Protein AF-A0A425DQA3-F1 (afdb_monomer_lite)

Structure (mmCIF, N/CA/C/O backbone):
data_AF-A0A425DQA3-F1
#
_entry.id   AF-A0A425DQA3-F1
#
loop_
_atom_site.group_PDB
_atom_site.id
_atom_site.type_symbol
_atom_site.label_atom_id
_atom_site.label_alt_id
_atom_site.label_comp_id
_atom_site.label_asym_id
_atom_site.label_entity_id
_atom_site.label_seq_id
_atom_site.pdbx_PDB_ins_code
_atom_site.Cartn_x
_atom_site.Cartn_y
_atom_site.Cartn_z
_atom_site.occupancy
_atom_site.B_iso_or_equiv
_atom_site.auth_seq_id
_atom_site.auth_comp_id
_atom_site.auth_asym_id
_atom_site.auth_atom_id
_atom_site.pdbx_PDB_model_num
ATOM 1 N N . MET A 1 1 ? -19.905 -24.297 15.377 1.00 44.12 1 MET A N 1
ATOM 2 C CA . MET A 1 1 ? -19.061 -23.620 14.368 1.00 44.12 1 MET A CA 1
ATOM 3 C C . MET A 1 1 ? -18.335 -22.477 15.052 1.00 44.12 1 MET A C 1
ATOM 5 O O . MET A 1 1 ? -18.986 -21.562 15.535 1.00 44.12 1 MET A O 1
ATOM 9 N N . SER A 1 2 ? -17.017 -22.573 15.184 1.00 40.62 2 SER A N 1
ATOM 10 C CA . SER A 1 2 ? -16.202 -21.590 15.899 1.00 40.62 2 SER A CA 1
ATOM 11 C C . SER A 1 2 ? -16.103 -20.311 15.066 1.00 40.62 2 SER A C 1
ATOM 13 O O . SER A 1 2 ? -15.480 -20.309 14.005 1.00 40.62 2 SER A O 1
ATOM 15 N N . LEU A 1 3 ? -16.724 -19.221 15.523 1.00 53.75 3 LEU A N 1
ATOM 16 C CA . LEU A 1 3 ? -16.435 -17.884 15.011 1.00 53.75 3 LEU A CA 1
ATOM 17 C C . LEU A 1 3 ? -15.014 -17.549 15.461 1.00 53.75 3 LEU A C 1
ATOM 19 O O . LEU A 1 3 ? -14.808 -17.070 16.573 1.00 53.75 3 LEU A O 1
ATOM 23 N N . ALA A 1 4 ? -14.027 -17.870 14.620 1.00 56.75 4 ALA A N 1
ATOM 24 C CA . ALA A 1 4 ? -12.666 -17.388 14.799 1.00 56.75 4 ALA A CA 1
ATOM 25 C C . ALA A 1 4 ? -12.754 -15.883 15.094 1.00 56.75 4 ALA A C 1
ATOM 27 O O . ALA A 1 4 ? -13.429 -15.181 14.327 1.00 56.75 4 ALA A O 1
ATOM 28 N N . PRO A 1 5 ? -12.141 -15.382 16.183 1.00 47.03 5 PRO A N 1
ATOM 29 C CA . PRO A 1 5 ? -12.144 -13.964 16.474 1.00 47.03 5 PRO A CA 1
ATOM 30 C C . PRO A 1 5 ? -11.537 -13.296 15.253 1.00 47.03 5 PRO A C 1
ATOM 32 O O . PRO A 1 5 ? -10.346 -13.449 14.972 1.00 47.03 5 PRO A O 1
ATOM 35 N N . ARG A 1 6 ? -12.368 -12.621 14.456 1.00 52.72 6 ARG A N 1
ATOM 36 C CA . ARG A 1 6 ? -11.874 -11.731 13.417 1.00 52.72 6 ARG A CA 1
ATOM 37 C C . ARG A 1 6 ? -11.203 -10.640 14.207 1.00 52.72 6 ARG A C 1
ATOM 39 O O . ARG A 1 6 ? -11.878 -9.745 14.692 1.00 52.72 6 ARG A O 1
ATOM 46 N N . SER A 1 7 ? -9.910 -10.822 14.443 1.00 46.41 7 SER A N 1
ATOM 47 C CA . SER A 1 7 ? -9.075 -9.899 15.172 1.00 46.41 7 SER A CA 1
ATOM 48 C C . SER A 1 7 ? -9.157 -8.579 14.419 1.00 46.41 7 SER A C 1
ATOM 50 O O . SER A 1 7 ? -8.406 -8.313 13.483 1.00 46.41 7 SER A O 1
ATOM 52 N N . THR A 1 8 ? -10.106 -7.740 14.819 1.00 54.53 8 THR A N 1
ATOM 53 C CA . THR A 1 8 ? -10.039 -6.290 14.730 1.00 54.53 8 THR A CA 1
ATOM 54 C C . THR A 1 8 ? -8.938 -5.857 15.686 1.00 54.53 8 THR A C 1
ATOM 56 O O . THR A 1 8 ? -9.159 -5.088 16.610 1.00 54.53 8 THR A O 1
ATOM 59 N N . ARG A 1 9 ? -7.726 -6.393 15.492 1.00 56.69 9 ARG A N 1
ATOM 60 C CA . ARG A 1 9 ? -6.519 -5.750 15.966 1.00 56.69 9 ARG A CA 1
ATOM 61 C C . ARG A 1 9 ? -6.538 -4.425 15.241 1.00 56.69 9 ARG A C 1
ATOM 63 O O . ARG A 1 9 ? -6.370 -4.384 14.019 1.00 56.69 9 ARG A O 1
ATOM 70 N N . GLU A 1 10 ? -6.918 -3.385 15.969 1.00 66.62 10 GLU A N 1
ATOM 71 C CA . GLU A 1 10 ? -6.964 -2.047 15.423 1.00 66.62 10 GLU A CA 1
ATOM 72 C C . GLU A 1 10 ? -5.619 -1.788 14.760 1.00 66.62 10 GLU A C 1
ATOM 74 O O . GLU A 1 10 ? -4.561 -1.913 15.380 1.00 66.62 10 GLU A O 1
ATOM 79 N N . LEU A 1 11 ? -5.653 -1.547 13.448 1.00 78.56 11 LEU A N 1
ATOM 80 C CA . LEU A 1 11 ? -4.436 -1.209 12.738 1.00 78.56 11 LEU A CA 1
ATOM 81 C C . LEU A 1 11 ? -3.968 0.127 13.293 1.00 78.56 11 LEU A C 1
ATOM 83 O O . LEU A 1 11 ? -4.660 1.141 13.111 1.00 78.56 11 LEU A O 1
ATOM 87 N N . THR A 1 12 ? -2.806 0.108 13.937 1.00 85.44 12 THR A N 1
ATOM 88 C CA . THR A 1 12 ? -2.188 1.317 14.461 1.00 85.44 12 THR A CA 1
ATOM 89 C C . THR A 1 12 ? -1.984 2.325 13.325 1.00 85.44 12 THR A C 1
ATOM 91 O O . THR A 1 12 ? -1.799 1.931 12.161 1.00 85.44 12 THR A O 1
ATOM 94 N N . PRO A 1 13 ? -2.062 3.632 13.621 1.00 87.12 13 PRO A N 1
ATOM 95 C CA . PRO A 1 13 ? -1.798 4.679 12.638 1.00 87.12 13 PRO A CA 1
ATOM 96 C C . PRO A 1 13 ? -0.463 4.482 11.908 1.00 87.12 13 PRO A C 1
ATOM 98 O O . PRO A 1 13 ? -0.414 4.650 10.690 1.00 87.12 13 PRO A O 1
ATOM 101 N N . ASP A 1 14 ? 0.567 4.021 12.620 1.00 88.88 14 ASP A N 1
ATOM 102 C CA . ASP A 1 14 ? 1.907 3.767 12.083 1.00 88.88 14 ASP A CA 1
ATOM 103 C C . ASP A 1 14 ? 1.890 2.708 10.980 1.00 88.88 14 ASP A C 1
ATOM 105 O O . ASP A 1 14 ? 2.419 2.927 9.894 1.00 88.88 14 ASP A O 1
ATOM 109 N N . ILE A 1 15 ? 1.188 1.589 11.195 1.00 89.00 15 ILE A N 1
ATOM 110 C CA . ILE A 1 15 ? 1.076 0.525 10.186 1.00 89.00 15 ILE A CA 1
ATOM 111 C C . ILE A 1 15 ? 0.300 1.014 8.961 1.00 89.00 15 ILE A C 1
ATOM 113 O O . ILE A 1 15 ? 0.625 0.649 7.832 1.00 89.00 15 ILE A O 1
ATOM 117 N N . LYS A 1 16 ? -0.722 1.859 9.149 1.00 90.81 16 LYS A N 1
ATOM 118 C CA . LYS A 1 16 ? -1.452 2.456 8.019 1.00 90.81 16 LYS A CA 1
ATOM 119 C C . LYS A 1 16 ? -0.541 3.369 7.199 1.00 90.81 16 LYS A C 1
ATOM 121 O O . LYS A 1 16 ? -0.595 3.297 5.973 1.00 90.81 16 LYS A O 1
ATOM 126 N N . MET A 1 17 ? 0.279 4.194 7.853 1.00 92.62 17 MET A N 1
ATOM 127 C CA . MET A 1 17 ? 1.260 5.039 7.170 1.00 92.62 17 MET A CA 1
ATOM 128 C C . MET A 1 17 ? 2.310 4.204 6.444 1.00 92.62 17 MET A C 1
ATOM 130 O O . MET A 1 17 ? 2.524 4.429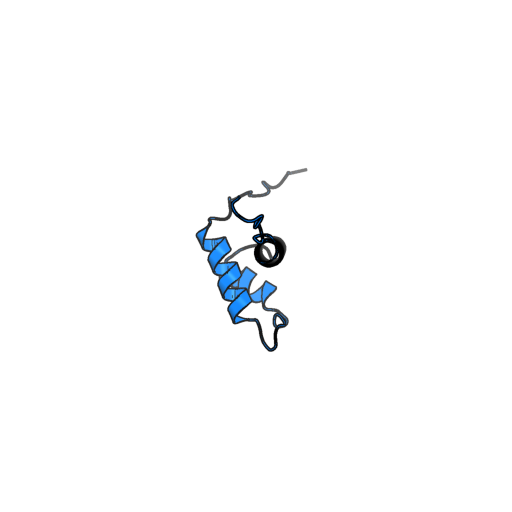 5.258 1.00 92.62 17 MET A O 1
ATOM 134 N N . GLU A 1 18 ? 2.891 3.203 7.101 1.00 94.25 18 GLU A N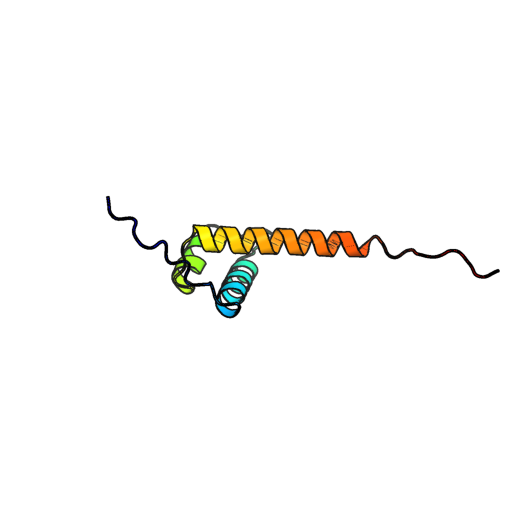 1
ATOM 135 C CA . GLU A 1 18 ? 3.907 2.323 6.515 1.00 94.25 18 GLU A CA 1
ATOM 136 C C . GLU A 1 18 ? 3.389 1.627 5.247 1.00 94.25 18 GLU A C 1
ATOM 138 O O . GLU A 1 18 ? 4.060 1.603 4.214 1.00 94.25 18 GLU A O 1
ATOM 143 N N . VAL A 1 19 ? 2.144 1.132 5.282 1.00 94.00 19 VAL A N 1
ATOM 144 C CA . VAL A 1 19 ? 1.474 0.560 4.106 1.00 94.00 19 VAL A CA 1
ATOM 145 C C . VAL A 1 19 ? 1.367 1.585 2.975 1.00 94.00 19 VAL A C 1
ATOM 147 O O . VAL A 1 19 ? 1.616 1.252 1.818 1.00 94.00 19 VAL A O 1
ATOM 150 N N . VAL A 1 20 ? 0.983 2.825 3.283 1.00 93.94 20 VAL A N 1
ATOM 151 C CA . VAL A 1 20 ? 0.844 3.891 2.282 1.00 93.94 20 VAL A CA 1
ATOM 152 C C . VAL A 1 20 ? 2.203 4.286 1.704 1.00 93.94 20 VAL A C 1
ATOM 154 O O . VAL A 1 20 ? 2.312 4.408 0.487 1.00 93.94 20 VAL A O 1
ATOM 157 N N . PHE A 1 21 ? 3.242 4.437 2.528 1.00 94.88 21 PHE A N 1
ATOM 158 C CA . PHE A 1 21 ? 4.600 4.737 2.069 1.00 94.88 21 PHE A CA 1
ATOM 159 C C . PHE A 1 21 ? 5.151 3.635 1.168 1.00 94.88 21 PHE A C 1
ATOM 161 O O . PHE A 1 21 ? 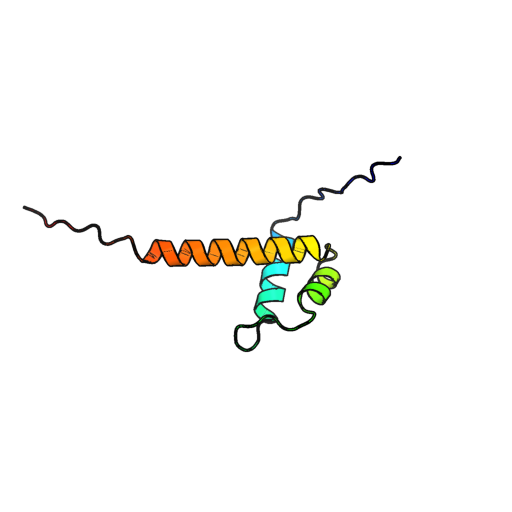5.562 3.926 0.049 1.00 94.88 21 PHE A O 1
ATOM 168 N N . ALA A 1 22 ? 5.063 2.371 1.590 1.00 94.75 22 ALA A N 1
ATOM 169 C CA . ALA A 1 22 ? 5.537 1.241 0.796 1.00 94.75 22 ALA A CA 1
ATOM 170 C C . ALA A 1 22 ? 4.810 1.118 -0.555 1.00 94.75 22 ALA A C 1
ATOM 172 O O . ALA A 1 22 ? 5.414 0.746 -1.558 1.00 94.75 22 ALA A O 1
ATOM 173 N N . LEU A 1 23 ? 3.510 1.427 -0.603 1.00 94.50 23 LEU A N 1
ATOM 174 C CA . LEU A 1 23 ? 2.758 1.404 -1.857 1.00 94.50 23 LEU A CA 1
ATOM 175 C C . LEU A 1 23 ? 3.043 2.615 -2.746 1.00 94.50 23 LEU A C 1
ATOM 177 O O . LEU A 1 23 ? 3.004 2.451 -3.958 1.00 94.50 23 LEU A O 1
ATOM 181 N N . GLN A 1 24 ? 3.322 3.793 -2.181 1.00 94.19 24 GLN A N 1
ATOM 182 C CA . GLN A 1 24 ? 3.752 4.966 -2.951 1.00 94.19 24 GLN A CA 1
ATOM 183 C C . GLN A 1 24 ? 5.135 4.758 -3.572 1.00 94.19 24 GLN A C 1
ATOM 185 O O . GLN A 1 24 ? 5.304 5.057 -4.748 1.00 94.19 24 GLN A O 1
ATOM 190 N N . ASP A 1 25 ? 6.080 4.202 -2.814 1.00 94.31 25 ASP A N 1
ATOM 191 C CA . ASP A 1 25 ? 7.426 3.862 -3.291 1.00 94.31 25 ASP A CA 1
ATOM 192 C C . ASP A 1 25 ? 7.384 2.831 -4.431 1.00 94.31 25 ASP A C 1
ATOM 194 O O . ASP A 1 25 ? 8.113 2.919 -5.414 1.00 94.31 25 ASP A O 1
ATOM 198 N N . ALA A 1 26 ? 6.426 1.903 -4.367 1.00 93.81 26 ALA A N 1
ATOM 199 C CA . ALA A 1 26 ? 6.197 0.918 -5.416 1.00 93.81 26 ALA A CA 1
ATOM 200 C C . ALA A 1 26 ? 5.406 1.443 -6.635 1.00 93.81 26 ALA A C 1
ATOM 202 O O . ALA A 1 26 ? 5.030 0.649 -7.510 1.00 93.81 26 ALA A O 1
ATOM 203 N N . ILE A 1 27 ? 5.097 2.744 -6.704 1.00 93.38 27 ILE A N 1
ATOM 204 C CA . ILE A 1 27 ? 4.515 3.352 -7.904 1.00 93.38 27 ILE A CA 1
ATOM 205 C C . ILE A 1 27 ? 5.626 3.607 -8.913 1.00 93.38 27 ILE A C 1
ATOM 207 O O . ILE A 1 27 ? 6.534 4.399 -8.688 1.00 93.38 27 ILE A O 1
ATOM 211 N N . TYR A 1 28 ? 5.467 3.022 -10.092 1.00 90.50 28 TYR A N 1
ATOM 212 C CA . TYR A 1 28 ? 6.309 3.291 -11.243 1.00 90.50 28 TYR A CA 1
ATOM 213 C C . TYR A 1 28 ? 5.429 3.724 -12.417 1.00 90.50 28 TYR A C 1
ATOM 215 O O . TYR A 1 28 ? 4.401 3.104 -12.701 1.00 90.50 28 TYR A O 1
ATOM 223 N N . ASN A 1 29 ? 5.780 4.829 -13.081 1.00 89.88 29 ASN A N 1
ATOM 224 C CA . ASN A 1 29 ? 4.984 5.426 -14.165 1.00 89.88 29 ASN A CA 1
ATOM 225 C C . ASN A 1 29 ? 3.500 5.655 -13.800 1.00 89.88 29 ASN A C 1
ATOM 227 O O . ASN A 1 29 ? 2.592 5.381 -14.587 1.00 89.88 29 ASN A O 1
ATOM 231 N N . GLY A 1 30 ? 3.235 6.110 -12.569 1.00 86.81 30 GLY A N 1
ATOM 232 C CA . GLY A 1 30 ? 1.879 6.392 -12.079 1.00 86.81 30 GLY A CA 1
ATOM 233 C C . GLY A 1 30 ? 1.013 5.151 -11.825 1.00 86.81 30 GLY A C 1
ATOM 234 O O . GLY A 1 30 ? -0.166 5.281 -11.487 1.00 86.81 30 GLY A O 1
ATOM 235 N N . LYS A 1 31 ? 1.575 3.945 -11.963 1.00 89.62 31 LYS A N 1
ATOM 236 C CA . LYS A 1 31 ? 0.897 2.673 -11.710 1.00 89.62 31 LYS A CA 1
ATOM 237 C C . LYS A 1 31 ? 1.589 1.935 -10.574 1.00 89.62 31 LYS A C 1
ATOM 239 O O . LYS A 1 31 ? 2.807 1.936 -10.460 1.00 89.62 31 LYS A O 1
ATOM 244 N N . LEU A 1 32 ? 0.791 1.290 -9.732 1.00 91.94 32 LEU A N 1
ATOM 245 C CA . LEU A 1 32 ? 1.325 0.421 -8.692 1.00 91.94 32 LEU A CA 1
ATOM 246 C C . LEU A 1 32 ? 1.893 -0.843 -9.346 1.00 91.94 32 LEU A C 1
ATOM 248 O O . LEU A 1 32 ? 1.182 -1.486 -10.124 1.00 91.94 32 LEU A O 1
ATOM 252 N N . ALA A 1 33 ? 3.138 -1.194 -9.028 1.00 92.25 33 ALA A N 1
ATOM 253 C CA . ALA A 1 33 ? 3.760 -2.396 -9.565 1.00 92.25 33 ALA A CA 1
ATOM 254 C C . ALA A 1 33 ? 2.975 -3.672 -9.193 1.00 92.25 33 ALA A C 1
ATOM 256 O O . ALA A 1 33 ? 2.273 -3.762 -8.176 1.00 92.25 33 ALA A O 1
ATOM 257 N N . CYS A 1 34 ? 3.055 -4.681 -10.064 1.00 91.00 34 CYS A N 1
ATOM 258 C CA . CYS A 1 34 ? 2.384 -5.952 -9.824 1.00 91.00 34 CYS A CA 1
ATOM 259 C C . CYS A 1 34 ? 3.019 -6.648 -8.613 1.00 91.00 34 CYS A C 1
ATOM 261 O O . CYS A 1 34 ? 4.236 -6.729 -8.498 1.00 91.00 34 CYS A O 1
ATOM 263 N N . GLY A 1 35 ? 2.191 -7.143 -7.692 1.00 93.12 35 GLY A N 1
ATOM 264 C CA . GLY A 1 35 ? 2.665 -7.820 -6.481 1.00 93.12 35 GLY A CA 1
ATOM 265 C C . GLY A 1 35 ? 2.978 -6.903 -5.295 1.00 93.12 35 GLY A C 1
ATOM 266 O O . GLY A 1 35 ? 3.068 -7.410 -4.178 1.00 93.12 35 GLY A O 1
ATOM 267 N N . SER A 1 36 ? 3.017 -5.575 -5.457 1.00 93.94 36 SER A N 1
ATOM 268 C CA . SER A 1 36 ? 3.315 -4.645 -4.352 1.00 93.94 36 SER A CA 1
ATOM 269 C C . SER A 1 36 ? 2.346 -4.790 -3.180 1.00 93.94 36 SER A C 1
ATOM 271 O O . SER A 1 36 ? 2.762 -4.811 -2.031 1.00 93.94 36 SER A O 1
ATOM 273 N N . ILE A 1 37 ? 1.056 -5.025 -3.449 1.00 94.19 37 ILE A N 1
ATOM 274 C CA . ILE A 1 37 ? 0.056 -5.310 -2.403 1.00 94.19 37 ILE A CA 1
ATOM 275 C C . ILE A 1 37 ? 0.434 -6.541 -1.566 1.00 94.19 37 ILE A C 1
ATOM 277 O O . ILE A 1 37 ? 0.206 -6.559 -0.358 1.00 94.19 37 ILE A O 1
ATOM 281 N N . GLN A 1 38 ? 0.963 -7.589 -2.199 1.00 95.38 38 GLN A N 1
ATOM 282 C CA . GLN A 1 38 ? 1.373 -8.808 -1.508 1.00 95.38 38 GLN A CA 1
ATOM 283 C C . GLN A 1 38 ? 2.686 -8.598 -0.753 1.00 95.38 38 GLN A C 1
ATOM 285 O O . GLN A 1 38 ? 2.773 -9.003 0.402 1.00 95.38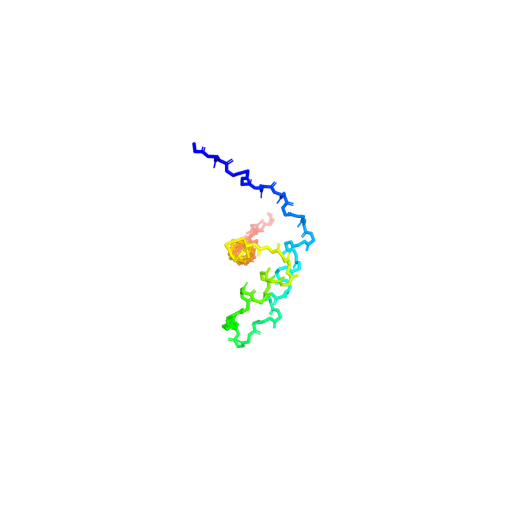 38 GLN A O 1
ATOM 290 N N . ALA A 1 39 ? 3.659 -7.916 -1.360 1.00 94.62 39 ALA A N 1
ATOM 291 C CA . ALA A 1 39 ? 4.919 -7.572 -0.708 1.00 94.62 39 ALA A CA 1
ATOM 292 C C . ALA A 1 39 ? 4.690 -6.716 0.551 1.00 94.62 39 ALA A C 1
ATOM 294 O O . ALA A 1 39 ? 5.183 -7.052 1.626 1.00 94.62 39 ALA A O 1
ATOM 295 N N . THR A 1 40 ? 3.857 -5.676 0.461 1.00 94.75 40 THR A N 1
ATOM 296 C CA . THR A 1 40 ? 3.490 -4.831 1.606 1.00 94.75 40 THR A CA 1
ATOM 297 C C . THR A 1 40 ? 2.707 -5.607 2.666 1.00 94.75 40 THR A C 1
ATOM 299 O O . THR A 1 40 ? 2.935 -5.414 3.855 1.00 94.75 40 THR A O 1
ATOM 302 N N . ALA A 1 41 ? 1.812 -6.518 2.266 1.00 93.81 41 ALA A N 1
ATOM 303 C CA . ALA A 1 41 ? 1.084 -7.373 3.206 1.00 93.81 41 ALA A CA 1
ATOM 304 C C . ALA A 1 41 ? 2.029 -8.255 4.042 1.00 93.81 41 ALA A C 1
ATOM 306 O O . ALA A 1 41 ? 1.844 -8.366 5.253 1.00 93.81 41 ALA A O 1
ATOM 307 N N . ILE A 1 42 ? 3.057 -8.830 3.408 1.00 93.38 42 ILE A N 1
ATOM 308 C CA . ILE A 1 42 ? 4.090 -9.628 4.083 1.00 93.38 42 ILE A CA 1
ATOM 309 C C . ILE A 1 42 ? 4.931 -8.736 5.005 1.00 93.38 42 ILE A C 1
ATOM 311 O O . ILE A 1 42 ? 5.050 -9.036 6.190 1.00 93.38 42 ILE A O 1
ATOM 315 N N . ARG A 1 43 ? 5.443 -7.606 4.492 1.00 92.25 43 ARG A N 1
ATOM 316 C CA . ARG A 1 43 ? 6.284 -6.661 5.249 1.00 92.25 43 ARG A CA 1
ATOM 317 C C . ARG A 1 43 ? 5.591 -6.140 6.508 1.00 92.25 43 ARG A C 1
ATOM 319 O O . ARG A 1 43 ? 6.192 -6.111 7.574 1.00 92.25 43 ARG A O 1
ATOM 326 N N . CYS A 1 44 ? 4.326 -5.747 6.391 1.00 88.62 44 CYS A N 1
ATOM 327 C CA . CYS A 1 44 ? 3.563 -5.163 7.493 1.00 88.62 44 CYS A CA 1
ATOM 328 C C . CYS A 1 44 ? 2.799 -6.209 8.326 1.00 88.62 44 CYS A C 1
ATOM 330 O O . CYS A 1 44 ? 2.073 -5.827 9.240 1.00 88.62 44 CYS A O 1
ATOM 332 N N . GLN A 1 45 ? 2.927 -7.506 8.011 1.00 89.50 45 GLN A N 1
ATOM 333 C CA . GLN A 1 45 ? 2.211 -8.612 8.667 1.00 89.50 45 GLN A CA 1
ATOM 334 C C . GLN A 1 45 ? 0.692 -8.382 8.763 1.00 89.50 45 GLN A C 1
ATOM 336 O O . GLN A 1 45 ? 0.052 -8.622 9.788 1.00 89.50 45 GLN A O 1
ATOM 341 N N . VAL A 1 46 ? 0.098 -7.897 7.671 1.00 89.88 46 VAL A N 1
ATOM 342 C CA . VAL A 1 46 ? -1.340 -7.617 7.565 1.00 89.88 46 VAL A CA 1
ATOM 343 C C . VAL A 1 46 ? -1.947 -8.330 6.366 1.00 89.88 46 VAL A C 1
ATOM 345 O O . VAL A 1 46 ? -1.285 -8.637 5.379 1.00 89.88 46 VAL A O 1
ATOM 348 N N . GLY A 1 47 ? -3.255 -8.573 6.413 1.00 91.56 47 GLY A N 1
ATOM 349 C CA . GLY A 1 47 ? -3.958 -9.201 5.299 1.00 91.56 47 GLY A CA 1
ATOM 350 C C . GLY A 1 47 ? -3.941 -8.345 4.025 1.00 91.56 47 GLY A C 1
ATOM 351 O O . GLY A 1 47 ? -4.152 -7.131 4.065 1.00 91.56 47 GLY A O 1
ATOM 352 N N . ARG A 1 48 ? -3.822 -8.995 2.857 1.00 94.00 48 ARG A N 1
ATOM 353 C CA . ARG A 1 48 ? -3.918 -8.343 1.529 1.00 94.00 48 ARG A CA 1
ATOM 354 C C . ARG A 1 48 ? -5.200 -7.515 1.352 1.00 94.00 48 ARG A C 1
ATOM 356 O O . ARG A 1 48 ? -5.209 -6.530 0.615 1.00 94.00 48 ARG A O 1
ATOM 363 N N . ALA A 1 49 ? -6.298 -7.929 1.989 1.00 92.38 49 ALA A N 1
ATOM 364 C CA . ALA A 1 49 ? -7.566 -7.198 1.971 1.00 92.38 49 ALA A CA 1
ATOM 365 C C . ALA A 1 49 ? -7.469 -5.860 2.723 1.00 92.38 49 ALA A C 1
ATOM 367 O O . ALA A 1 49 ? -7.963 -4.844 2.233 1.00 92.38 49 ALA A O 1
ATOM 368 N N . THR A 1 50 ? -6.777 -5.845 3.863 1.00 91.38 50 THR A N 1
ATOM 369 C CA . THR A 1 50 ? -6.526 -4.644 4.666 1.00 91.38 50 THR A CA 1
ATOM 370 C C . THR A 1 50 ? -5.650 -3.658 3.904 1.00 91.38 50 THR A C 1
ATOM 372 O O . THR A 1 50 ? -6.029 -2.500 3.767 1.00 91.38 50 THR A O 1
ATOM 375 N N . VAL A 1 51 ? -4.550 -4.128 3.306 1.00 93.69 51 VAL A N 1
ATOM 376 C CA . VAL A 1 51 ? -3.668 -3.305 2.457 1.00 93.69 51 VAL A CA 1
ATOM 377 C C . VAL A 1 51 ? -4.455 -2.655 1.313 1.00 93.69 51 VAL A C 1
ATOM 379 O O . VAL A 1 51 ? -4.388 -1.443 1.119 1.00 93.69 51 VAL A O 1
ATOM 382 N N . ARG A 1 52 ? -5.286 -3.432 0.599 1.00 94.25 52 ARG A N 1
ATOM 383 C CA . ARG A 1 52 ? -6.167 -2.896 -0.455 1.00 94.25 52 ARG A CA 1
ATOM 384 C C . ARG A 1 52 ? -7.161 -1.861 0.064 1.00 94.25 52 ARG A C 1
ATOM 386 O O . ARG A 1 52 ? -7.445 -0.899 -0.646 1.00 94.25 52 ARG A O 1
ATOM 393 N N . LYS A 1 53 ? -7.729 -2.064 1.255 1.00 93.06 53 LYS A N 1
ATOM 394 C CA . LYS A 1 53 ? -8.655 -1.106 1.868 1.00 93.06 53 LYS A CA 1
ATOM 395 C C . LYS A 1 53 ? -7.940 0.213 2.168 1.00 93.06 53 LYS A C 1
ATOM 397 O O . LYS A 1 53 ? -8.358 1.229 1.632 1.00 93.06 53 LYS A O 1
ATOM 402 N N . ILE A 1 54 ? -6.818 0.168 2.890 1.00 92.56 54 ILE A N 1
ATOM 403 C CA . ILE A 1 54 ? -6.006 1.348 3.235 1.00 92.56 54 ILE A CA 1
ATOM 404 C C . ILE A 1 54 ? -5.614 2.126 1.979 1.00 92.56 54 ILE A C 1
ATOM 406 O O . ILE A 1 54 ? -5.787 3.339 1.921 1.00 92.56 54 ILE A O 1
ATOM 410 N N . TRP A 1 55 ? -5.144 1.427 0.943 1.00 93.31 55 TRP A N 1
ATOM 411 C CA . TRP A 1 55 ? -4.741 2.070 -0.303 1.00 93.31 55 TRP A CA 1
ATOM 412 C C . TRP A 1 55 ? -5.902 2.762 -1.025 1.00 93.31 55 TRP A C 1
ATOM 414 O O . TRP A 1 55 ? -5.751 3.870 -1.540 1.00 93.31 55 TRP A O 1
ATOM 424 N N . ARG A 1 56 ? -7.082 2.130 -1.066 1.00 91.81 56 ARG A N 1
ATOM 425 C CA . ARG A 1 56 ? -8.286 2.751 -1.641 1.00 91.81 56 ARG A CA 1
ATOM 426 C C . ARG A 1 56 ? -8.731 3.964 -0.831 1.00 91.81 56 ARG A C 1
ATOM 428 O O . ARG A 1 56 ? -9.016 4.997 -1.432 1.00 91.81 56 ARG A O 1
ATOM 435 N N . ASP A 1 57 ? -8.742 3.849 0.493 1.00 90.88 57 ASP A N 1
ATOM 436 C CA . ASP A 1 57 ? -9.134 4.928 1.400 1.00 90.88 57 ASP A CA 1
ATOM 437 C C . ASP A 1 57 ? -8.188 6.133 1.250 1.00 90.88 57 ASP A C 1
ATOM 439 O O . ASP A 1 57 ? -8.646 7.271 1.134 1.00 90.88 57 ASP A O 1
ATOM 443 N N . PHE A 1 58 ? -6.878 5.883 1.141 1.00 89.69 58 PHE A N 1
ATOM 444 C CA . PHE A 1 58 ? -5.867 6.905 0.867 1.00 89.69 58 PHE A CA 1
ATOM 445 C C . PHE A 1 58 ? -6.102 7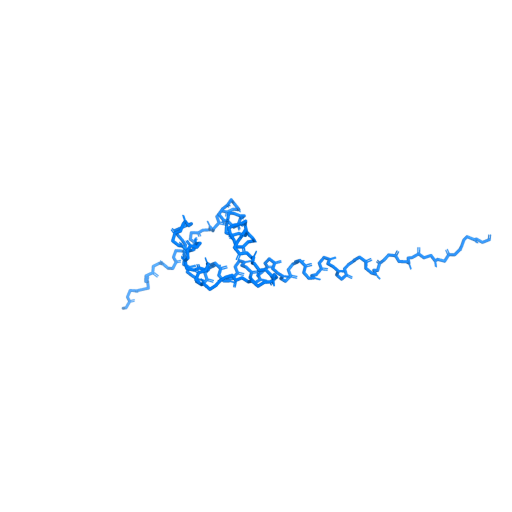.609 -0.475 1.00 89.69 58 PHE A C 1
ATOM 447 O O . PHE A 1 58 ? -6.196 8.836 -0.518 1.00 89.69 58 PHE A O 1
ATOM 454 N N . LYS A 1 59 ? -6.265 6.851 -1.570 1.00 86.69 59 LYS A N 1
ATOM 455 C CA . LYS A 1 59 ? -6.525 7.433 -2.898 1.00 86.69 59 LYS A CA 1
ATOM 456 C C . LYS A 1 59 ? -7.820 8.243 -2.932 1.00 86.69 59 LYS A C 1
ATOM 458 O O . LYS A 1 59 ? -7.841 9.319 -3.521 1.00 86.69 59 LYS A O 1
ATOM 463 N N . SER A 1 60 ? -8.876 7.757 -2.280 1.00 83.94 60 SER A N 1
ATOM 464 C CA . SER A 1 60 ? -10.152 8.471 -2.172 1.00 83.94 60 SER A CA 1
ATOM 465 C C . SER A 1 60 ? -9.985 9.799 -1.425 1.00 83.94 60 SER A C 1
ATOM 467 O O . SER A 1 60 ? -10.386 10.849 -1.925 1.00 83.94 60 SER A O 1
ATOM 469 N N . ARG A 1 61 ? -9.292 9.796 -0.278 1.00 78.50 61 ARG A N 1
ATOM 470 C CA . ARG A 1 61 ? -9.013 11.018 0.493 1.00 78.50 61 ARG A CA 1
ATOM 471 C C . ARG A 1 61 ? -8.123 12.008 -0.273 1.00 78.50 61 ARG A C 1
ATOM 473 O O . ARG A 1 61 ? -8.391 13.206 -0.234 1.00 78.50 61 ARG A O 1
ATOM 480 N N . SER A 1 62 ? -7.124 11.518 -1.007 1.00 65.00 62 SER A N 1
ATOM 481 C CA . SER A 1 62 ? -6.279 12.335 -1.893 1.00 65.00 62 SER A CA 1
ATOM 482 C C . SER A 1 62 ? -7.082 12.979 -3.037 1.00 65.00 62 SER A C 1
ATOM 484 O O . SER A 1 62 ? -6.863 14.137 -3.387 1.00 65.00 62 SER A O 1
ATOM 486 N N . MET A 1 63 ? -8.071 12.274 -3.594 1.00 59.53 63 MET A N 1
ATOM 487 C CA . MET A 1 63 ? -8.967 12.834 -4.614 1.00 59.53 63 MET A CA 1
ATOM 488 C C . MET A 1 63 ? -9.939 13.877 -4.046 1.00 59.53 63 MET A C 1
ATOM 490 O O . MET A 1 63 ? -10.241 14.863 -4.719 1.00 59.53 63 MET A O 1
ATOM 494 N N . VAL A 1 64 ? -10.409 13.695 -2.809 1.00 56.12 64 VAL A N 1
ATOM 495 C CA . VAL A 1 64 ? -11.278 14.671 -2.133 1.00 56.12 64 VAL A CA 1
ATOM 496 C C . VAL A 1 64 ? -10.521 15.964 -1.806 1.00 56.12 64 VAL A C 1
ATOM 498 O O . VAL A 1 64 ? -11.090 17.040 -1.986 1.00 56.12 64 VAL A O 1
ATOM 501 N N . SER A 1 65 ? -9.242 15.903 -1.409 1.00 53.06 65 SER A N 1
ATOM 502 C CA . SER A 1 65 ? -8.453 17.121 -1.153 1.00 53.06 65 SER A CA 1
ATOM 503 C C . SER A 1 65 ? -8.173 17.922 -2.430 1.00 53.06 65 SER A C 1
ATOM 505 O O . SER A 1 65 ? -8.259 19.147 -2.403 1.00 53.06 65 SER A O 1
ATOM 507 N N . LYS A 1 66 ? -7.964 17.258 -3.578 1.00 52.19 66 LYS A N 1
ATOM 508 C CA . LYS A 1 66 ? -7.824 17.939 -4.879 1.00 52.19 66 LYS A CA 1
ATOM 509 C C . LYS A 1 66 ? -9.089 18.680 -5.322 1.00 52.19 66 LYS A C 1
ATOM 511 O O . LYS A 1 66 ? -8.978 19.718 -5.959 1.00 52.19 66 LYS A O 1
ATOM 516 N N . ARG A 1 67 ? -10.287 18.203 -4.962 1.00 49.53 67 ARG A N 1
ATOM 517 C CA . ARG A 1 67 ? -11.549 18.902 -5.285 1.00 49.53 67 ARG A CA 1
ATOM 518 C C . ARG A 1 67 ? -11.821 20.126 -4.406 1.00 49.53 67 ARG A C 1
ATOM 520 O O . ARG A 1 67 ? -12.600 20.983 -4.805 1.00 49.53 67 ARG A O 1
ATOM 527 N N . LYS A 1 68 ? -11.205 20.222 -3.223 1.00 46.22 68 LYS A N 1
ATOM 528 C CA . LYS A 1 68 ? -11.381 21.366 -2.312 1.00 46.22 68 LYS A CA 1
ATOM 529 C C . LYS A 1 68 ? -10.507 22.573 -2.677 1.00 46.22 68 LYS A C 1
ATOM 531 O O . LYS A 1 68 ? -10.809 23.664 -2.222 1.00 46.22 68 LYS A O 1
ATOM 536 N N . ALA A 1 69 ? -9.500 22.409 -3.538 1.00 46.69 69 ALA A N 1
ATOM 537 C CA . ALA A 1 69 ? -8.676 23.517 -4.031 1.00 46.69 69 ALA A CA 1
ATOM 538 C C . ALA A 1 69 ? -9.350 24.366 -5.133 1.00 46.69 69 ALA A C 1
ATOM 540 O O . ALA A 1 69 ? -8.805 25.393 -5.515 1.00 46.69 69 ALA A O 1
ATOM 541 N N . CYS A 1 70 ? -10.526 23.970 -5.637 1.00 44.03 70 CYS A N 1
ATOM 542 C CA . CYS A 1 70 ? -11.261 24.721 -6.666 1.00 44.03 70 CYS A CA 1
ATOM 543 C C . CYS A 1 70 ? -12.479 25.489 -6.125 1.00 44.03 70 CYS A C 1
ATOM 545 O O . CYS A 1 70 ? -13.269 25.989 -6.915 1.00 44.03 70 CYS A O 1
ATOM 547 N N . GLN A 1 71 ? -12.673 25.567 -4.804 1.00 43.44 71 GLN A N 1
ATOM 548 C CA . GLN A 1 71 ? -13.753 26.361 -4.207 1.00 43.44 71 GLN A CA 1
ATOM 549 C C . GLN A 1 71 ? -13.226 27.242 -3.074 1.00 43.44 71 GLN A C 1
ATOM 551 O O . GLN A 1 71 ? -13.616 27.083 -1.923 1.00 43.44 71 GLN A O 1
ATOM 556 N N . THR A 1 72 ? -12.350 28.177 -3.435 1.00 45.09 72 THR A N 1
ATOM 557 C CA . THR A 1 72 ? -12.193 29.433 -2.696 1.00 45.09 72 THR A CA 1
ATOM 558 C C . THR A 1 72 ? -11.996 30.561 -3.706 1.00 45.09 72 THR A C 1
ATOM 560 O O . THR A 1 72 ? -10.927 31.147 -3.803 1.00 45.09 72 THR A O 1
ATOM 563 N N . GLU A 1 73 ? -13.033 30.848 -4.489 1.00 45.44 73 GLU A N 1
ATOM 564 C CA . GLU A 1 73 ? -13.234 32.195 -5.028 1.00 45.44 73 GLU A CA 1
ATOM 565 C C . GLU A 1 73 ? -14.519 32.733 -4.395 1.00 45.44 73 GLU A C 1
ATOM 567 O O . GLU A 1 73 ? -15.588 32.789 -4.990 1.00 45.44 73 GLU A O 1
ATOM 572 N N . THR A 1 74 ? -14.437 33.032 -3.100 1.00 52.88 74 THR A N 1
ATOM 573 C CA . THR A 1 74 ? -15.360 33.972 -2.471 1.00 52.88 74 THR A CA 1
ATOM 574 C C . THR A 1 74 ? -14.773 35.359 -2.674 1.00 52.88 74 THR A C 1
ATOM 576 O O . THR A 1 74 ? -13.932 35.795 -1.890 1.00 52.88 74 THR A O 1
ATOM 579 N N . SER A 1 75 ? -15.204 36.032 -3.735 1.00 52.34 75 SER A N 1
ATOM 580 C CA . SER A 1 75 ? -15.138 37.485 -3.828 1.00 52.34 75 SER A CA 1
ATOM 581 C C . SER A 1 75 ? -16.481 37.992 -4.338 1.00 52.34 75 SER A C 1
ATOM 583 O O . SER A 1 75 ? -16.865 37.706 -5.470 1.00 52.34 75 SER A O 1
ATOM 585 N N . PRO A 1 76 ? -17.210 38.747 -3.510 1.00 57.91 76 PRO A N 1
ATOM 586 C CA . PRO A 1 76 ? -17.836 39.954 -3.998 1.00 57.91 76 PRO A CA 1
ATOM 587 C C . PRO A 1 76 ? -17.192 41.162 -3.314 1.00 57.91 76 PRO A C 1
ATOM 589 O O . PRO A 1 76 ? -16.972 41.189 -2.104 1.00 57.91 76 PRO A O 1
ATOM 592 N N . HIS A 1 77 ? -16.856 42.125 -4.165 1.00 45.75 77 HIS A N 1
ATOM 593 C CA . HIS A 1 77 ? -16.209 43.405 -3.907 1.00 45.75 77 HIS A CA 1
ATOM 594 C C . HIS A 1 77 ? -16.762 44.186 -2.693 1.00 45.75 77 HIS A C 1
ATOM 596 O O . HIS A 1 77 ? -17.955 44.086 -2.399 1.00 45.75 77 HIS A O 1
ATOM 602 N N . PRO A 1 78 ? -15.926 45.015 -2.028 1.00 67.69 78 PRO A N 1
ATOM 603 C CA . PRO A 1 78 ? -16.392 46.007 -1.065 1.00 67.69 78 PRO A CA 1
ATOM 604 C C . PRO A 1 78 ? -17.131 47.150 -1.788 1.00 67.69 78 PRO A C 1
ATOM 606 O O . PRO A 1 78 ? -16.956 47.330 -2.995 1.00 67.69 78 PRO A O 1
ATOM 609 N N . GLY A 1 79 ? -17.991 47.845 -1.038 1.00 55.06 79 GLY A N 1
ATOM 610 C CA . GLY A 1 79 ? -18.966 48.826 -1.533 1.00 55.06 79 GLY A CA 1
ATOM 611 C C . GLY A 1 79 ? -18.421 50.185 -1.948 1.00 55.06 79 GLY A C 1
ATOM 612 O O . GLY A 1 79 ? -17.187 50.382 -1.927 1.00 55.06 79 GLY A O 1
#

Secondary structure (DSSP, 8-state):
------------HHHHHHHHHHHHHTEETTEEPTTHHHHHHHHTT--HHHHHHHHHHHHHHHHHHHHHTT---------

Sequence (79 aa):
MSLAPRSTRELTPDIKMEVVFALQDAIYNGKLACGSIQATAIRCQVGRATVRKIWRDFKSRSMVSKRKACQTETSPHPG

Foldseek 3Di:
DDPDPPPPPPCDPVLLVQLQVQQVVCDDPNDRDPCSLVVSCVVSVHDSVVSVVSNVVVVVVVVVVVVVVPPPPPDDDDD

Radius of gyration: 18.6 Å; chains: 1; bounding box: 26×72×31 Å

Organism: Aphanomyces astaci (NCBI: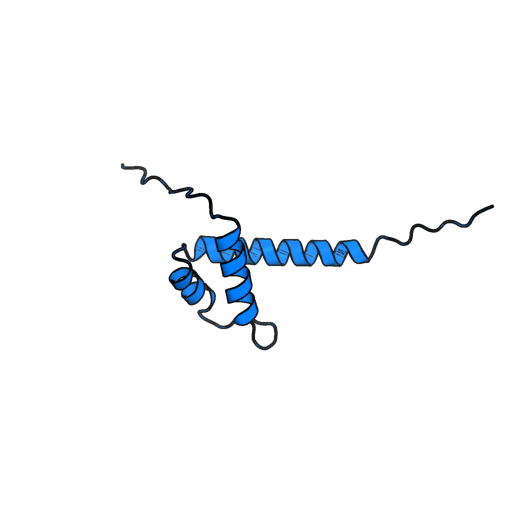txid112090)

pLDDT: mean 77.4, std 19.48, range [40.62, 95.38]